Protein AF-A0A925JFK9-F1 (afdb_monomer_lite)

Foldseek 3Di:
DVVLVVVCVVVVDCPPPDPVVVVVVCVVVVVVVVVLVVLVVVLVVQLVVLPPPDDDPVNVVSNVVSVCVSPVVD

Sequence (74 aa):
MREDVVQVMRDGNYLKVKREALLDAVERTEAMARARERAYEYADAARDALASLPDSKYCDALRAIPTFIVERDK

Structure (mmCIF,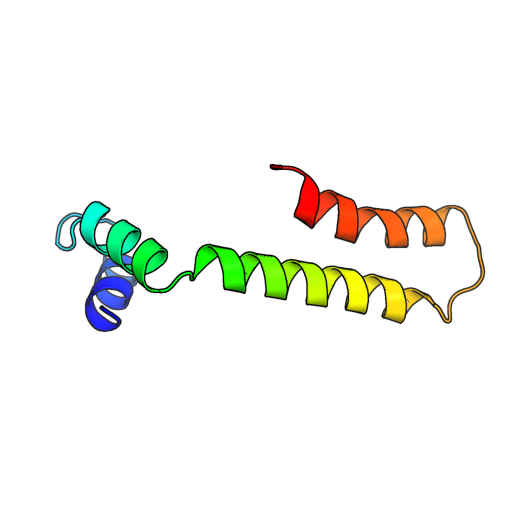 N/CA/C/O backbone):
data_AF-A0A925JFK9-F1
#
_entry.id   AF-A0A925JFK9-F1
#
loop_
_atom_site.group_PDB
_atom_site.id
_atom_site.type_symbol
_atom_site.label_atom_id
_atom_site.label_alt_id
_atom_site.label_comp_id
_atom_site.label_asym_id
_atom_site.label_entity_id
_atom_site.label_seq_id
_atom_site.pdbx_PDB_ins_code
_atom_site.Cartn_x
_atom_site.Cartn_y
_atom_site.Cartn_z
_atom_site.occupancy
_atom_site.B_iso_or_equiv
_atom_site.auth_seq_id
_atom_site.auth_comp_id
_atom_site.auth_asym_id
_atom_site.auth_atom_id
_atom_site.pdbx_PDB_model_num
ATOM 1 N N . MET A 1 1 ? -17.472 -4.087 12.933 1.00 83.88 1 MET A N 1
ATOM 2 C CA . MET A 1 1 ? -16.257 -3.613 12.231 1.00 83.88 1 MET A CA 1
ATOM 3 C C . MET A 1 1 ? -16.549 -2.936 10.897 1.00 83.88 1 MET A C 1
ATOM 5 O O . MET A 1 1 ? -16.250 -1.760 10.768 1.00 83.88 1 MET A O 1
ATOM 9 N N . ARG A 1 2 ? -17.149 -3.610 9.897 1.00 87.25 2 ARG A N 1
ATOM 10 C CA . ARG A 1 2 ? -17.525 -2.939 8.630 1.00 87.25 2 ARG A CA 1
ATOM 11 C C . ARG A 1 2 ? -18.477 -1.758 8.859 1.00 87.25 2 ARG A C 1
ATOM 13 O O . ARG A 1 2 ? -18.296 -0.706 8.260 1.00 87.25 2 ARG A O 1
ATOM 20 N N . GLU A 1 3 ? -19.460 -1.936 9.735 1.00 92.44 3 GLU A N 1
ATOM 21 C CA . GLU A 1 3 ? -20.426 -0.895 10.108 1.00 92.44 3 GLU A CA 1
ATOM 22 C C . GLU A 1 3 ? -19.751 0.298 10.797 1.00 92.44 3 GLU A C 1
ATOM 24 O O . GLU A 1 3 ? -20.033 1.437 10.441 1.00 92.44 3 GLU A O 1
ATOM 29 N N . ASP A 1 4 ? -18.787 0.043 11.685 1.00 91.62 4 ASP A N 1
ATOM 30 C CA . ASP A 1 4 ? -18.024 1.082 12.392 1.00 91.62 4 ASP A CA 1
ATOM 31 C C . ASP A 1 4 ? -17.198 1.943 11.426 1.00 91.62 4 ASP A C 1
ATOM 33 O O . ASP A 1 4 ? -17.201 3.170 11.513 1.00 91.62 4 ASP A O 1
ATOM 37 N N . VAL A 1 5 ? -16.540 1.313 10.446 1.00 91.88 5 VAL A N 1
ATOM 38 C CA . VAL A 1 5 ? -15.803 2.028 9.392 1.00 91.88 5 VAL A CA 1
ATOM 39 C C . VAL A 1 5 ? -16.754 2.877 8.548 1.00 91.88 5 VAL A C 1
ATOM 41 O O . VAL A 1 5 ? -16.468 4.043 8.283 1.00 91.88 5 VAL A O 1
ATOM 44 N N . VAL A 1 6 ? -17.906 2.328 8.150 1.00 95.44 6 VAL A N 1
ATOM 45 C CA . VAL A 1 6 ? -18.925 3.077 7.396 1.00 95.44 6 VAL A CA 1
ATOM 46 C C . VAL A 1 6 ? -19.451 4.262 8.208 1.00 95.44 6 VAL A C 1
ATOM 48 O O . VAL A 1 6 ? -19.654 5.337 7.645 1.00 95.44 6 VAL A O 1
ATOM 51 N N . GLN A 1 7 ? -19.638 4.097 9.517 1.00 94.94 7 GLN A N 1
ATOM 52 C CA . GLN A 1 7 ? -20.085 5.165 10.404 1.00 94.94 7 GLN A CA 1
ATOM 53 C C . GLN A 1 7 ? -19.066 6.310 10.461 1.00 94.94 7 GLN A C 1
ATOM 55 O O . GLN A 1 7 ? -19.456 7.463 10.296 1.00 94.94 7 GLN A O 1
ATOM 60 N N . VAL A 1 8 ? -17.772 6.004 10.605 1.00 95.56 8 VAL A N 1
ATOM 61 C CA . VAL A 1 8 ? -16.701 7.017 10.575 1.00 95.56 8 VAL A CA 1
ATOM 62 C C . VAL A 1 8 ? -16.642 7.732 9.228 1.00 95.56 8 VAL A C 1
ATOM 64 O O . VAL A 1 8 ? -16.530 8.953 9.193 1.00 95.56 8 VAL A O 1
ATOM 67 N N . MET A 1 9 ? -16.763 7.003 8.115 1.00 95.00 9 MET A N 1
ATOM 68 C CA . MET A 1 9 ? -16.744 7.601 6.772 1.00 95.00 9 MET A CA 1
ATOM 69 C C . MET A 1 9 ? -17.935 8.537 6.532 1.00 95.00 9 MET A C 1
ATOM 71 O O . MET A 1 9 ? -17.790 9.547 5.851 1.00 95.00 9 MET A O 1
ATOM 75 N N . ARG A 1 10 ? -19.106 8.218 7.095 1.00 96.19 10 ARG A N 1
ATOM 76 C CA . ARG A 1 10 ? -20.302 9.072 7.024 1.00 96.19 10 ARG A CA 1
ATOM 77 C C . ARG A 1 10 ? -20.197 10.298 7.921 1.00 96.19 10 ARG A C 1
ATOM 79 O O . ARG A 1 10 ? -20.554 11.389 7.495 1.00 96.19 10 ARG A O 1
ATOM 86 N N . ASP A 1 11 ? -19.737 10.113 9.154 1.00 95.94 11 ASP A N 1
ATOM 87 C CA . ASP A 1 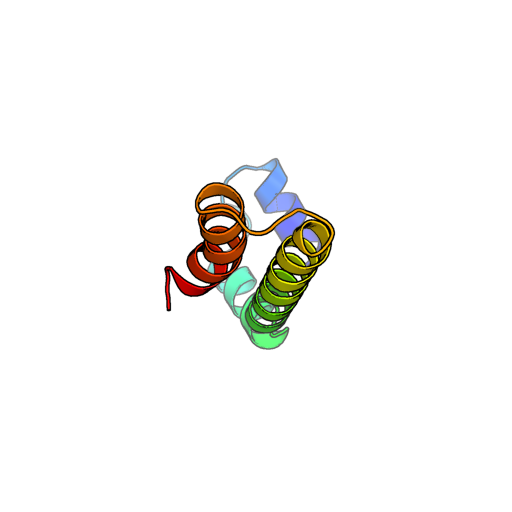11 ? -19.647 11.195 10.134 1.00 95.94 11 ASP A CA 1
ATOM 88 C C . ASP A 1 11 ? -18.435 12.112 9.874 1.00 95.94 11 ASP A C 1
ATOM 90 O O . ASP A 1 11 ? -18.407 13.252 10.339 1.00 95.94 11 ASP A O 1
ATOM 94 N N . GLY A 1 12 ? -17.411 11.621 9.167 1.00 94.88 12 GLY A N 1
ATOM 95 C CA . GLY A 1 12 ? -16.143 12.324 8.943 1.00 94.88 12 GLY A CA 1
ATOM 96 C C . GLY A 1 12 ? -15.313 12.519 10.218 1.00 94.88 12 GLY A C 1
ATOM 97 O O . GLY A 1 12 ? -14.363 13.298 10.227 1.00 94.88 12 GLY A O 1
ATOM 98 N N . ASN A 1 13 ? -15.684 11.856 11.317 1.00 93.81 13 ASN A N 1
ATOM 99 C CA . ASN A 1 13 ? -15.051 11.976 12.626 1.00 93.81 13 ASN A CA 1
ATOM 100 C C . ASN A 1 13 ? -15.210 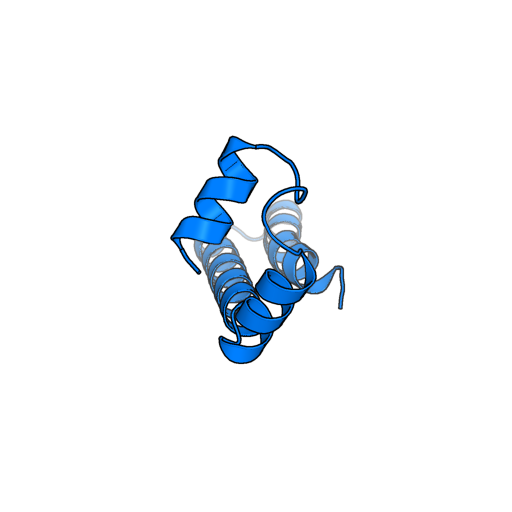10.678 13.445 1.00 93.81 13 ASN A C 1
ATOM 102 O O . ASN A 1 13 ?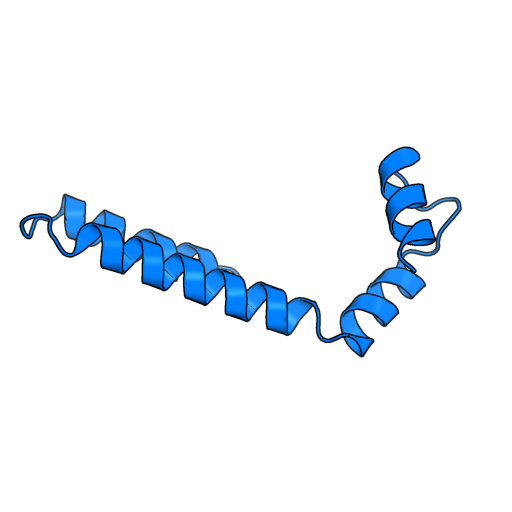 -15.918 9.756 13.046 1.00 93.81 13 ASN A O 1
ATOM 106 N N . TYR A 1 14 ? -14.555 10.623 14.608 1.00 95.12 14 TYR A N 1
ATOM 107 C CA . TYR A 1 14 ? -14.502 9.452 15.497 1.00 95.12 14 TYR A CA 1
ATOM 108 C C . TYR A 1 14 ? -15.363 9.602 16.766 1.00 95.12 14 TYR A C 1
ATOM 110 O O . TYR A 1 14 ? -15.153 8.895 17.746 1.00 95.12 14 TYR A O 1
ATOM 118 N N . LEU A 1 15 ? -16.332 10.526 16.804 1.00 93.62 15 LEU A N 1
ATOM 119 C CA . LEU A 1 15 ? -17.104 10.788 18.030 1.00 93.62 15 LEU A CA 1
ATOM 120 C C . LEU A 1 15 ? -17.941 9.578 18.476 1.00 93.62 15 LEU A C 1
ATOM 122 O O . LEU A 1 15 ? -18.142 9.376 19.671 1.00 93.62 15 LEU A O 1
ATOM 126 N N . LYS A 1 16 ? -18.422 8.769 17.524 1.00 92.56 16 LYS A N 1
ATOM 127 C CA . LYS A 1 16 ? -19.264 7.588 17.791 1.00 92.56 16 LYS A CA 1
ATOM 128 C C . LYS A 1 16 ? -18.508 6.261 17.760 1.00 92.56 16 LYS A C 1
ATOM 130 O O . LYS A 1 16 ? -19.019 5.258 18.244 1.00 92.56 16 LYS A O 1
ATOM 135 N N . VAL A 1 17 ? -17.307 6.246 17.187 1.00 93.94 17 VAL A N 1
ATOM 136 C CA . VAL A 1 17 ? -16.483 5.047 17.011 1.00 93.94 17 VAL A CA 1
ATOM 137 C C . VAL A 1 17 ? -15.080 5.375 17.487 1.00 93.94 17 VAL A C 1
ATOM 139 O O . VAL A 1 17 ? -14.420 6.241 16.919 1.00 93.94 17 VAL A O 1
ATOM 142 N N . LYS A 1 18 ? -14.609 4.657 18.508 1.00 94.19 18 LYS A N 1
ATOM 143 C CA . LYS A 1 18 ? -13.259 4.851 19.041 1.00 94.19 18 LYS A CA 1
ATOM 144 C C . LYS A 1 18 ? -12.213 4.520 17.984 1.00 94.19 18 LYS A C 1
ATOM 146 O O . LYS A 1 18 ? -12.246 3.444 17.386 1.00 94.19 18 LYS A O 1
ATOM 151 N N . ARG A 1 19 ? -11.258 5.429 17.797 1.00 93.31 19 ARG A N 1
ATOM 152 C CA . ARG A 1 19 ? -10.155 5.256 16.848 1.00 93.31 19 ARG A CA 1
ATOM 153 C C . ARG A 1 19 ? -9.306 4.033 17.198 1.00 93.31 19 ARG A C 1
ATOM 155 O O . ARG A 1 19 ? -8.899 3.306 16.300 1.00 93.31 19 ARG A O 1
ATOM 162 N N . GLU A 1 20 ? -9.090 3.786 18.485 1.00 94.25 20 GLU A N 1
ATOM 163 C CA . GLU A 1 20 ? -8.302 2.663 19.003 1.00 94.25 20 GLU A CA 1
ATOM 164 C C . GLU A 1 20 ? -8.893 1.324 18.552 1.00 94.25 20 GLU A C 1
ATOM 166 O O . GLU A 1 20 ? -8.176 0.489 18.021 1.00 94.25 20 GLU A O 1
ATOM 171 N N . ALA A 1 21 ? -10.219 1.166 18.613 1.00 92.06 21 ALA A N 1
ATOM 172 C CA . ALA A 1 21 ? -10.882 -0.068 18.190 1.00 92.06 21 ALA A CA 1
ATOM 173 C C . ALA A 1 21 ? -10.688 -0.377 16.691 1.00 92.06 21 ALA A C 1
ATOM 175 O O . ALA A 1 21 ? -10.660 -1.543 16.293 1.00 92.06 21 ALA A O 1
ATOM 176 N N . LEU A 1 22 ? -10.552 0.658 15.853 1.00 92.31 22 LEU A N 1
ATOM 177 C CA . LEU A 1 22 ? -10.247 0.494 14.430 1.00 92.31 22 LEU A CA 1
ATOM 178 C C . LEU A 1 22 ? -8.777 0.135 14.206 1.00 92.31 22 LEU A C 1
ATOM 180 O O . LEU A 1 22 ? -8.489 -0.702 13.354 1.00 92.31 22 LEU A O 1
ATOM 184 N N . LEU A 1 23 ? -7.860 0.725 14.977 1.00 92.38 23 LEU A N 1
ATOM 185 C CA . LEU A 1 23 ? -6.439 0.375 14.925 1.00 92.38 23 LEU A CA 1
ATOM 186 C C . LEU A 1 23 ? -6.199 -1.068 15.377 1.00 92.38 23 LEU A C 1
ATOM 188 O O . LEU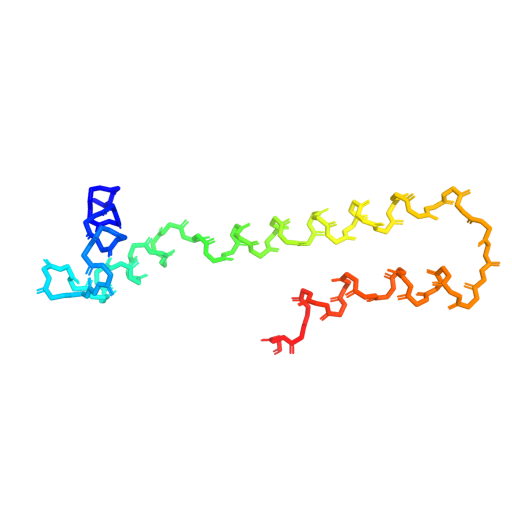 A 1 23 ? -5.545 -1.816 14.656 1.00 92.38 23 LEU A O 1
ATOM 192 N N . ASP A 1 24 ? -6.823 -1.492 16.475 1.00 93.31 24 ASP A N 1
ATOM 193 C CA . ASP A 1 24 ? -6.756 -2.875 16.954 1.00 93.31 24 ASP A CA 1
ATOM 194 C C . ASP A 1 24 ? -7.287 -3.844 15.891 1.00 93.31 24 ASP A C 1
ATOM 196 O O . ASP A 1 24 ? -6.758 -4.933 15.669 1.00 93.31 24 ASP A O 1
ATOM 200 N N . ALA A 1 25 ? -8.352 -3.462 15.183 1.00 90.81 25 ALA A N 1
ATOM 201 C CA . ALA A 1 25 ? -8.882 -4.272 14.096 1.00 90.81 25 ALA A CA 1
ATOM 202 C C . ALA A 1 25 ? -7.921 -4.358 12.901 1.00 90.81 25 ALA A C 1
ATOM 204 O O . ALA A 1 25 ? -7.789 -5.432 12.311 1.00 90.81 25 ALA A O 1
ATOM 205 N N . VAL A 1 26 ? -7.248 -3.261 12.552 1.00 91.88 26 VAL A N 1
ATOM 206 C CA . VAL A 1 26 ? -6.215 -3.229 11.506 1.00 91.88 26 VAL A CA 1
ATOM 207 C C . VAL A 1 26 ? -5.043 -4.140 11.870 1.00 91.88 26 VAL A C 1
ATOM 209 O O . VAL A 1 26 ? -4.588 -4.898 11.013 1.00 91.88 26 VAL A O 1
ATOM 212 N N . GLU A 1 27 ? -4.603 -4.119 13.128 1.00 91.94 27 GLU A N 1
ATOM 213 C CA . GLU A 1 27 ? -3.508 -4.952 13.628 1.00 91.94 27 GLU A CA 1
ATOM 214 C C . GLU A 1 27 ? -3.882 -6.438 13.644 1.00 91.94 27 GLU A C 1
ATOM 216 O O . GLU A 1 27 ? -3.219 -7.242 12.993 1.00 91.94 27 GLU A O 1
ATOM 221 N N . ARG A 1 28 ? -5.006 -6.807 14.276 1.00 93.06 28 ARG A N 1
ATOM 222 C CA . ARG A 1 28 ? -5.475 -8.208 14.343 1.00 93.06 28 ARG A CA 1
ATOM 223 C C . ARG A 1 28 ? -5.698 -8.843 12.979 1.00 93.06 28 ARG A C 1
ATOM 225 O O . ARG A 1 28 ? -5.678 -10.062 12.855 1.00 93.06 28 ARG A O 1
ATOM 232 N N . THR A 1 29 ? -6.027 -8.029 11.983 1.00 92.44 29 THR A N 1
ATOM 233 C CA . THR A 1 29 ? -6.259 -8.515 10.628 1.00 92.44 29 THR A CA 1
ATOM 234 C C . THR A 1 29 ? -5.025 -8.402 9.759 1.00 92.44 29 THR A C 1
ATOM 236 O O . THR A 1 29 ? -5.158 -8.721 8.591 1.00 92.44 29 THR A O 1
ATOM 239 N N . GLU A 1 30 ? -3.874 -7.931 10.240 1.00 92.81 30 GLU A N 1
ATOM 240 C CA . GLU A 1 30 ? -2.665 -7.710 9.428 1.00 92.81 30 GLU A CA 1
ATOM 241 C C . GLU A 1 30 ? -2.932 -6.862 8.167 1.00 92.81 30 GLU A C 1
ATOM 243 O O . GLU A 1 30 ? -2.287 -7.008 7.124 1.00 92.81 30 GLU A O 1
ATOM 248 N N . ALA A 1 31 ? -3.922 -5.965 8.226 1.00 91.56 31 ALA A N 1
ATOM 249 C CA . ALA A 1 31 ? -4.361 -5.212 7.055 1.00 91.56 31 ALA A CA 1
ATOM 250 C C . ALA A 1 31 ? -3.254 -4.297 6.509 1.00 91.56 31 A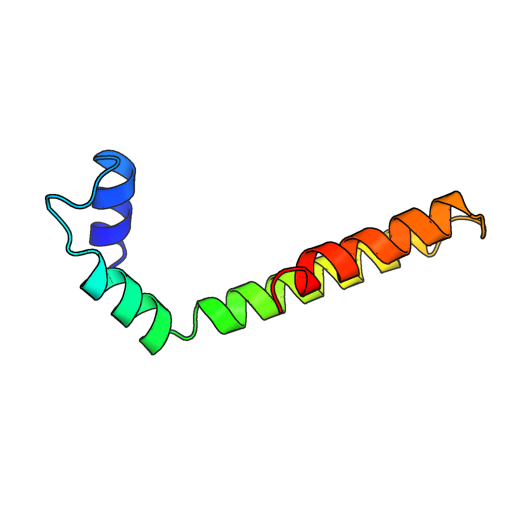LA A C 1
ATOM 252 O O . ALA A 1 31 ? -3.181 -4.097 5.298 1.00 91.56 31 ALA A O 1
ATOM 253 N N . MET A 1 32 ? -2.360 -3.808 7.376 1.00 90.44 32 MET A N 1
ATOM 254 C CA . MET A 1 32 ? -1.184 -3.032 6.966 1.00 90.44 32 MET A CA 1
ATOM 255 C C . MET A 1 32 ? -0.197 -3.857 6.137 1.00 90.44 32 MET A C 1
ATOM 257 O O . MET A 1 32 ? 0.306 -3.361 5.131 1.00 90.44 32 MET A O 1
ATOM 261 N N . ALA A 1 33 ? 0.058 -5.111 6.524 1.00 91.75 33 ALA A N 1
ATOM 262 C CA . ALA A 1 33 ? 0.966 -5.990 5.793 1.00 91.75 33 ALA A CA 1
ATOM 263 C C . ALA A 1 33 ? 0.416 -6.292 4.393 1.00 91.75 33 ALA A C 1
ATOM 265 O O . ALA A 1 33 ? 1.115 -6.083 3.405 1.00 91.75 33 ALA A O 1
ATOM 266 N N . ARG A 1 34 ? -0.872 -6.647 4.293 1.00 94.62 34 ARG A N 1
ATOM 267 C CA . ARG A 1 34 ? -1.537 -6.858 2.995 1.00 94.62 34 ARG A CA 1
ATOM 268 C C . ARG A 1 34 ? -1.586 -5.605 2.129 1.00 94.62 34 ARG A C 1
ATOM 270 O O . ARG A 1 34 ? -1.393 -5.683 0.921 1.00 94.62 34 ARG A O 1
ATOM 277 N N . ALA A 1 35 ? -1.858 -4.442 2.722 1.00 93.75 35 ALA A N 1
ATOM 278 C CA . ALA A 1 35 ? -1.854 -3.184 1.980 1.00 93.75 35 ALA A CA 1
ATOM 279 C C . ALA A 1 35 ? -0.463 -2.891 1.399 1.00 93.75 35 ALA A C 1
ATOM 281 O O . ALA A 1 35 ? -0.351 -2.454 0.255 1.00 93.75 35 ALA A O 1
ATOM 282 N N . ARG A 1 36 ? 0.592 -3.182 2.169 1.00 93.00 36 ARG A N 1
ATOM 283 C CA . ARG A 1 36 ? 1.981 -3.036 1.739 1.00 93.00 36 ARG A CA 1
ATOM 284 C C . ARG A 1 36 ? 2.348 -4.009 0.622 1.00 93.00 36 ARG A C 1
ATOM 286 O O . ARG A 1 36 ? 2.918 -3.580 -0.374 1.00 93.00 36 ARG A O 1
ATOM 293 N N . GLU A 1 37 ? 2.016 -5.285 0.775 1.00 95.56 37 GLU A N 1
ATOM 294 C CA . GLU A 1 37 ? 2.216 -6.308 -0.257 1.00 95.56 37 GLU A CA 1
ATOM 295 C C . GLU A 1 37 ? 1.540 -5.893 -1.566 1.00 95.56 37 GLU A C 1
ATOM 297 O O . GLU A 1 37 ? 2.189 -5.805 -2.606 1.00 95.56 37 GLU A O 1
ATOM 302 N N . ARG A 1 38 ? 0.271 -5.478 -1.494 1.00 96.81 38 ARG A N 1
ATOM 303 C CA . ARG A 1 38 ? -0.467 -5.017 -2.669 1.00 96.81 38 ARG A CA 1
ATOM 304 C C . ARG A 1 38 ? 0.151 -3.771 -3.311 1.00 96.81 38 ARG A C 1
ATOM 306 O O . ARG A 1 38 ? 0.101 -3.622 -4.529 1.00 96.81 38 ARG A O 1
ATOM 313 N N . ALA A 1 39 ? 0.732 -2.870 -2.519 1.00 95.19 39 ALA A N 1
ATOM 314 C CA . ALA A 1 39 ? 1.455 -1.715 -3.045 1.00 95.19 39 ALA A CA 1
ATOM 315 C C . ALA A 1 39 ? 2.711 -2.132 -3.833 1.00 95.19 39 ALA A C 1
ATOM 317 O O . ALA A 1 39 ? 2.953 -1.578 -4.905 1.00 95.19 39 ALA A O 1
ATOM 318 N N . TYR A 1 40 ? 3.465 -3.127 -3.351 1.00 95.62 40 TYR A N 1
ATOM 319 C CA . TYR A 1 40 ? 4.602 -3.694 -4.086 1.00 95.62 40 TYR A CA 1
ATOM 320 C C . TYR A 1 40 ? 4.168 -4.367 -5.389 1.00 95.62 40 TYR A C 1
ATOM 322 O O . TYR A 1 40 ? 4.764 -4.097 -6.427 1.00 95.62 40 TYR A O 1
ATOM 330 N N . GLU A 1 41 ? 3.082 -5.143 -5.376 1.00 97.31 41 GLU A N 1
ATOM 331 C CA . GLU A 1 41 ? 2.541 -5.758 -6.597 1.00 97.31 41 GLU A CA 1
ATOM 332 C C . GLU A 1 41 ? 2.207 -4.713 -7.673 1.00 97.31 41 GLU A C 1
ATOM 334 O O . GLU A 1 41 ? 2.491 -4.910 -8.854 1.00 97.31 41 GLU A O 1
ATOM 339 N N . TYR A 1 42 ? 1.624 -3.574 -7.280 1.00 96.88 42 TYR A N 1
ATOM 340 C CA . TYR A 1 42 ? 1.378 -2.475 -8.214 1.00 96.88 42 TYR A CA 1
ATOM 341 C C . TYR A 1 42 ? 2.666 -1.808 -8.700 1.00 96.88 42 TYR A C 1
ATOM 343 O O . TYR A 1 42 ? 2.733 -1.411 -9.864 1.00 96.88 42 TYR A O 1
ATOM 351 N N . ALA A 1 43 ? 3.676 -1.668 -7.838 1.00 95.50 43 ALA A N 1
ATOM 352 C CA . ALA A 1 43 ? 4.959 -1.097 -8.227 1.00 95.50 43 ALA A CA 1
ATOM 353 C C . ALA A 1 43 ? 5.686 -1.972 -9.257 1.00 95.50 43 ALA A C 1
ATOM 355 O O . ALA A 1 43 ? 6.211 -1.446 -10.241 1.00 95.50 43 ALA A O 1
ATOM 356 N N . ASP A 1 44 ? 5.657 -3.291 -9.078 1.00 95.44 44 ASP A N 1
ATOM 357 C CA . ASP A 1 44 ? 6.218 -4.240 -10.036 1.00 95.44 44 ASP A CA 1
ATOM 358 C C . ASP A 1 44 ? 5.433 -4.237 -11.350 1.00 95.44 44 ASP A C 1
ATOM 360 O O . ASP A 1 44 ? 6.025 -4.053 -12.413 1.00 95.44 44 ASP A O 1
ATOM 364 N N . ALA A 1 45 ? 4.098 -4.281 -11.296 1.00 96.31 45 ALA A N 1
ATOM 365 C CA . ALA A 1 45 ? 3.268 -4.195 -12.498 1.00 96.31 45 ALA A CA 1
ATOM 366 C C . ALA A 1 45 ? 3.499 -2.892 -13.290 1.00 96.31 45 ALA A C 1
ATOM 368 O O . ALA A 1 45 ? 3.511 -2.898 -14.522 1.00 96.31 45 ALA A O 1
ATOM 369 N N . ALA A 1 46 ? 3.710 -1.766 -12.600 1.00 94.62 46 ALA A N 1
ATOM 370 C CA . ALA A 1 46 ? 4.027 -0.492 -13.240 1.00 94.62 46 ALA A CA 1
ATOM 371 C C . ALA A 1 46 ? 5.391 -0.520 -13.945 1.00 94.62 46 ALA A C 1
ATOM 373 O O . ALA A 1 46 ? 5.533 0.049 -15.027 1.00 94.62 46 ALA A O 1
ATOM 374 N N . ARG A 1 47 ? 6.391 -1.194 -13.366 1.00 93.50 47 ARG A N 1
ATOM 375 C CA . ARG A 1 47 ? 7.703 -1.387 -13.999 1.00 93.50 47 ARG A CA 1
ATOM 376 C C . ARG A 1 47 ? 7.606 -2.299 -15.218 1.00 93.50 47 ARG A C 1
ATOM 378 O O . ARG A 1 47 ? 8.166 -1.965 -16.261 1.00 93.50 47 ARG A O 1
ATOM 385 N N . ASP A 1 48 ? 6.862 -3.394 -15.109 1.00 94.06 48 ASP A N 1
ATOM 386 C CA . ASP A 1 48 ? 6.668 -4.355 -16.197 1.00 94.06 48 ASP A CA 1
ATOM 387 C C . ASP A 1 48 ? 5.927 -3.731 -17.384 1.00 94.06 48 ASP A C 1
ATOM 389 O O . ASP A 1 48 ? 6.284 -3.967 -18.539 1.00 94.06 48 ASP A O 1
ATOM 393 N N . ALA A 1 49 ? 4.961 -2.845 -17.125 1.00 94.62 49 ALA A N 1
ATOM 394 C CA . ALA A 1 49 ? 4.276 -2.085 -18.170 1.00 94.62 49 ALA A CA 1
ATOM 395 C C . ALA A 1 49 ? 5.236 -1.227 -19.022 1.00 94.62 49 ALA A C 1
ATOM 397 O O . ALA A 1 49 ? 4.959 -0.964 -20.194 1.00 94.62 49 ALA A O 1
ATOM 398 N N . LEU A 1 50 ? 6.380 -0.821 -18.463 1.00 93.00 50 LEU A N 1
ATOM 399 C CA . LEU A 1 50 ? 7.405 -0.032 -19.151 1.00 93.00 50 LEU A CA 1
ATOM 400 C C . LEU A 1 50 ? 8.460 -0.897 -19.857 1.00 93.00 50 LEU A C 1
ATOM 402 O O . LEU A 1 50 ? 9.300 -0.349 -20.569 1.00 93.00 50 LEU A O 1
ATOM 406 N N . ALA A 1 51 ? 8.432 -2.225 -19.699 1.00 89.81 51 ALA A N 1
ATOM 407 C CA . ALA A 1 51 ? 9.458 -3.125 -20.234 1.00 89.81 51 ALA A CA 1
ATOM 408 C C . ALA A 1 51 ? 9.514 -3.154 -21.772 1.00 89.81 51 ALA A C 1
ATOM 410 O O . ALA A 1 51 ? 10.555 -3.464 -22.342 1.00 89.81 51 ALA A O 1
ATOM 411 N N . SER A 1 52 ? 8.410 -2.812 -22.443 1.00 91.94 52 SER A N 1
ATOM 412 C CA . SER A 1 52 ? 8.323 -2.747 -23.910 1.00 91.94 52 SER A CA 1
ATOM 413 C C . SER A 1 52 ? 8.853 -1.441 -24.513 1.00 91.94 52 SER A C 1
ATOM 415 O O . SER A 1 52 ? 8.976 -1.333 -25.734 1.00 91.94 52 SER A O 1
ATOM 417 N N . LEU A 1 53 ? 9.153 -0.439 -23.682 1.00 92.81 53 LEU A N 1
ATOM 418 C CA . LEU A 1 53 ? 9.660 0.849 -24.141 1.00 92.81 53 LEU A CA 1
ATOM 419 C C . LEU A 1 53 ? 11.184 0.806 -24.329 1.00 92.81 53 LEU A C 1
ATOM 421 O O . LEU A 1 53 ? 11.870 0.164 -23.532 1.00 92.81 53 LEU A O 1
ATOM 425 N N . PRO A 1 54 ? 11.730 1.529 -25.328 1.00 93.69 54 PRO A N 1
ATOM 426 C CA . PRO A 1 54 ? 13.171 1.646 -25.509 1.00 93.69 54 PRO A CA 1
ATOM 427 C C . PRO A 1 54 ? 13.868 2.244 -24.286 1.00 93.69 54 PRO A C 1
ATOM 429 O O . PRO A 1 54 ? 13.351 3.172 -23.647 1.00 93.69 54 PRO A O 1
ATOM 432 N N . ASP A 1 55 ? 15.083 1.769 -24.026 1.00 93.00 55 ASP A N 1
ATOM 433 C CA . ASP A 1 55 ? 15.919 2.295 -22.954 1.00 93.00 55 ASP A CA 1
ATOM 434 C C . ASP A 1 55 ? 16.215 3.780 -23.182 1.00 93.00 55 ASP A C 1
ATOM 436 O O . ASP A 1 55 ? 16.628 4.227 -24.257 1.00 93.00 55 ASP A O 1
ATOM 440 N N . SER A 1 56 ? 15.958 4.574 -22.149 1.00 95.69 56 SER A N 1
ATOM 441 C CA . SER A 1 56 ? 16.245 6.001 -22.127 1.00 95.69 56 SER A CA 1
ATOM 442 C C . SER A 1 56 ? 16.233 6.502 -20.691 1.00 95.69 56 SER A C 1
ATOM 444 O O . SER A 1 56 ? 15.515 5.969 -19.846 1.00 95.69 56 SER A O 1
ATOM 446 N N . LYS A 1 57 ? 16.907 7.630 -20.449 1.00 93.94 57 LYS A N 1
ATOM 447 C CA . LYS A 1 57 ? 16.898 8.311 -19.143 1.00 93.94 57 LYS A CA 1
ATOM 448 C C . LYS A 1 57 ? 15.490 8.594 -18.594 1.00 93.94 57 LYS A C 1
ATOM 450 O O . LYS A 1 57 ? 15.303 8.696 -17.387 1.00 93.94 57 LYS A O 1
ATOM 455 N N . TYR A 1 58 ? 14.499 8.752 -19.475 1.00 93.06 58 TYR A N 1
ATOM 456 C CA . TYR A 1 58 ? 13.105 8.967 -19.090 1.00 93.06 58 TYR A CA 1
ATOM 457 C C . TYR A 1 58 ? 12.443 7.663 -18.643 1.00 93.06 58 TYR A C 1
ATOM 459 O O . TYR A 1 58 ? 11.725 7.652 -17.647 1.00 93.06 58 TYR A O 1
ATOM 467 N N . CYS A 1 59 ? 12.710 6.564 -19.353 1.00 92.56 59 CYS A N 1
ATOM 468 C CA . CYS A 1 59 ? 12.220 5.241 -18.984 1.00 92.56 59 CYS A CA 1
ATOM 469 C C . CYS A 1 59 ? 12.826 4.781 -17.651 1.00 92.56 59 CYS A C 1
ATOM 471 O O . CYS A 1 59 ? 12.103 4.273 -16.798 1.00 92.56 59 CYS A O 1
ATOM 473 N N . ASP A 1 60 ? 14.112 5.053 -17.429 1.00 91.94 60 ASP A N 1
ATOM 474 C CA . ASP A 1 60 ? 14.796 4.752 -16.168 1.00 91.94 60 ASP A CA 1
ATOM 475 C C . ASP A 1 60 ? 14.165 5.500 -14.991 1.00 91.94 60 ASP A C 1
ATOM 477 O O . ASP A 1 60 ? 13.842 4.901 -13.963 1.00 91.94 60 ASP A O 1
ATOM 481 N N . ALA A 1 61 ? 13.910 6.803 -15.159 1.00 93.25 61 ALA A N 1
ATOM 482 C CA . ALA A 1 61 ? 13.233 7.605 -14.145 1.00 93.25 61 ALA A CA 1
ATOM 483 C C . ALA A 1 61 ? 11.826 7.062 -13.838 1.00 93.25 61 ALA A C 1
ATOM 485 O O . ALA A 1 61 ? 11.460 6.918 -12.672 1.00 93.25 61 ALA A O 1
ATOM 486 N N . LEU A 1 62 ? 11.053 6.705 -14.870 1.00 94.12 62 LEU A N 1
ATOM 487 C CA . LEU A 1 62 ? 9.714 6.136 -14.704 1.00 94.12 62 LEU A CA 1
ATOM 488 C C . LEU A 1 62 ? 9.729 4.769 -14.005 1.00 94.12 62 LEU A C 1
ATOM 490 O O . LEU A 1 62 ? 8.822 4.491 -13.227 1.00 94.12 62 LEU A O 1
ATOM 494 N N . ARG A 1 63 ? 10.755 3.937 -14.221 1.00 93.19 63 ARG A N 1
ATOM 495 C CA . ARG A 1 63 ? 10.909 2.643 -13.531 1.00 93.19 63 ARG A CA 1
ATOM 496 C C . ARG A 1 63 ? 11.338 2.792 -12.068 1.00 93.19 63 ARG A C 1
ATOM 498 O O . ARG A 1 63 ? 11.020 1.920 -11.265 1.00 93.19 63 ARG A O 1
ATOM 505 N N . ALA A 1 64 ? 12.030 3.874 -11.710 1.00 93.06 64 ALA A N 1
ATOM 506 C CA . ALA A 1 64 ? 12.494 4.119 -10.341 1.00 93.06 64 ALA A CA 1
ATOM 507 C C . ALA A 1 64 ? 11.398 4.668 -9.407 1.00 93.06 64 ALA A C 1
ATOM 509 O O . ALA A 1 64 ? 11.391 4.371 -8.210 1.00 93.06 64 ALA A O 1
ATOM 510 N N . ILE A 1 65 ? 10.461 5.459 -9.943 1.00 94.00 65 ILE A N 1
ATOM 511 C CA . ILE A 1 65 ? 9.409 6.131 -9.159 1.00 94.00 65 ILE A CA 1
ATOM 512 C C . ILE A 1 65 ? 8.531 5.154 -8.349 1.00 94.00 65 ILE A C 1
ATOM 514 O O . ILE A 1 65 ? 8.326 5.420 -7.164 1.00 94.00 65 ILE A O 1
ATOM 518 N N . PRO A 1 66 ? 8.015 4.038 -8.907 1.00 94.06 66 PRO A N 1
ATOM 519 C CA . PRO A 1 66 ? 7.123 3.145 -8.169 1.00 94.06 66 PRO A CA 1
ATOM 520 C C . PRO A 1 66 ? 7.776 2.544 -6.922 1.00 94.06 66 PRO A C 1
ATOM 522 O O . PRO A 1 66 ? 7.180 2.577 -5.847 1.00 94.06 66 PRO A O 1
ATOM 525 N N . THR A 1 67 ? 9.024 2.077 -7.035 1.00 91.94 67 THR A N 1
ATOM 526 C CA . THR A 1 67 ? 9.789 1.565 -5.889 1.00 91.94 67 THR A CA 1
ATOM 527 C C . THR A 1 67 ? 9.996 2.658 -4.848 1.00 91.94 67 THR A C 1
ATOM 529 O O . THR A 1 67 ? 9.703 2.450 -3.675 1.00 91.94 67 THR A O 1
ATOM 532 N N . PHE A 1 68 ? 10.417 3.853 -5.275 1.00 94.31 68 PHE A N 1
ATOM 533 C CA . PHE A 1 68 ? 10.597 4.978 -4.361 1.00 94.31 68 PHE A CA 1
ATOM 534 C C . PHE A 1 68 ? 9.317 5.302 -3.574 1.00 94.31 68 PHE A C 1
ATOM 536 O O . PHE A 1 68 ? 9.382 5.512 -2.368 1.00 94.31 68 PHE A O 1
ATOM 543 N N . ILE A 1 69 ? 8.146 5.299 -4.220 1.00 93.00 69 ILE A N 1
ATOM 544 C CA . ILE A 1 69 ? 6.867 5.602 -3.558 1.00 93.00 69 ILE A CA 1
ATOM 545 C C . ILE A 1 69 ? 6.540 4.583 -2.458 1.00 93.00 69 ILE A C 1
ATOM 547 O O . ILE A 1 69 ? 6.099 4.981 -1.381 1.00 93.00 69 ILE A O 1
ATOM 551 N N . VAL A 1 70 ? 6.748 3.287 -2.710 1.00 93.31 70 VAL A N 1
ATOM 552 C CA . VAL A 1 70 ? 6.422 2.224 -1.739 1.00 93.31 70 VAL A CA 1
ATOM 553 C C . VAL A 1 70 ? 7.444 2.153 -0.594 1.00 93.31 70 VAL A C 1
ATOM 555 O O . VAL A 1 70 ? 7.133 1.660 0.496 1.00 93.31 70 VAL A O 1
ATOM 558 N N . GLU A 1 71 ? 8.656 2.668 -0.808 1.00 92.06 71 GLU A N 1
ATOM 559 C CA . GLU A 1 71 ? 9.740 2.643 0.179 1.00 92.06 71 GLU A CA 1
ATOM 560 C C . GLU A 1 71 ? 9.977 3.969 0.908 1.00 92.06 71 GLU A C 1
ATOM 562 O O . GLU A 1 71 ? 10.685 3.965 1.907 1.00 92.06 71 GLU A O 1
ATOM 567 N N . ARG A 1 72 ? 9.358 5.075 0.475 1.00 88.69 72 ARG A N 1
ATOM 568 C CA . ARG A 1 72 ? 9.589 6.434 1.004 1.00 88.69 72 ARG A CA 1
ATOM 569 C C . ARG A 1 72 ? 9.523 6.542 2.529 1.00 88.69 72 ARG A C 1
ATOM 571 O O . ARG A 1 72 ? 10.262 7.326 3.112 1.00 88.69 72 ARG A O 1
ATOM 578 N N . ASP A 1 73 ? 8.611 5.786 3.132 1.00 74.94 73 ASP A N 1
ATOM 579 C CA . ASP A 1 73 ? 8.285 5.867 4.556 1.00 74.94 73 ASP A CA 1
ATOM 580 C C . ASP A 1 73 ? 8.765 4.617 5.338 1.00 74.94 73 ASP A C 1
ATOM 582 O O . ASP A 1 73 ? 8.276 4.362 6.441 1.00 74.94 73 ASP A O 1
ATOM 586 N N . LYS A 1 74 ? 9.670 3.801 4.760 1.00 64.88 74 LYS A N 1
ATOM 587 C CA . LYS A 1 74 ? 10.474 2.812 5.514 1.00 64.88 74 LYS A CA 1
ATOM 588 C C . LYS A 1 74 ? 11.608 3.507 6.250 1.00 64.88 74 LYS A C 1
ATOM 590 O O . LYS A 1 74 ? 11.870 3.068 7.389 1.00 64.88 74 LYS A O 1
#

pLDDT: mean 92.72, std 4.43, range [64.88, 97.31]

Secondary structure (DSSP, 8-state):
-HHHHHHHHHHSSSSSS-HHHHHHHHHHTTHHHHHHHHHHHHHHHHHHHTTTSPP-HHHHHHHHHHHHHHHTT-

Radius of gyration: 18.21 Å; chains: 1; bounding box: 37×21×44 Å